Protein AF-A0A9P6YL49-F1 (afdb_monomer)

Foldseek 3Di:
DVVVVVVVVVVVVVVVVVVVVVCCVVQNPVDPVNVVVVVVVVCVVPDDQWDQQPVPRDIDRDPVVVVVSVVVVVCVVPDDDDDDVVVVVVVCVVCPPPDDDDPVRVCVVPDDDDPVNVVVD

Radius of gyration: 30.66 Å; Cα contacts (8 Å, |Δi|>4): 33; chains: 1; bounding box: 52×61×67 Å

Secondary structure (DSSP, 8-state):
-HHHHHHHHHHHHHHHHHHHHHHHHHHSTT-HHHHHHHHHHHHHHH----EEETTTTEEE-SHHHHHHHHHHHHHHHTSPPPPPHHHHHHHHHHHHTSPPPPHHHHHHHTSPPPHHHHH--

Solvent-accessible surface area (backbone atoms only — not comparable to full-atom values): 7331 Å² total; per-residue (Å²): 113,67,68,59,54,50,52,51,52,50,50,53,51,52,53,50,52,52,54,51,52,52,48,42,72,72,53,26,98,82,28,65,70,43,52,52,48,53,49,51,54,47,51,58,75,72,47,85,64,61,44,73,33,88,90,75,74,42,78,36,58,52,70,68,54,43,50,53,49,50,49,54,52,51,51,59,74,70,46,81,80,86,75,57,69,66,61,52,51,53,52,54,58,69,54,65,80,50,91,72,77,51,75,66,56,51,52,56,75,72,45,80,87,52,70,65,68,66,68,76,106

Organism: Rhizopus oryzae (NCBI:txid64495)

Structure (mmCIF, N/CA/C/O backbone):
data_AF-A0A9P6YL49-F1
#
_entry.id   AF-A0A9P6YL49-F1
#
loop_
_atom_site.group_PDB
_atom_site.id
_atom_site.type_symbol
_atom_site.label_atom_id
_atom_site.label_alt_id
_atom_site.label_comp_id
_atom_site.label_asym_id
_atom_site.label_entity_id
_atom_site.label_seq_id
_atom_site.pdbx_PDB_ins_code
_atom_site.Cartn_x
_atom_site.Cartn_y
_atom_site.Cartn_z
_atom_site.occupancy
_atom_site.B_iso_or_equiv
_atom_site.auth_seq_id
_atom_site.auth_comp_id
_atom_site.auth_asym_id
_atom_site.auth_atom_id
_atom_site.pdbx_PDB_model_num
ATOM 1 N N . MET A 1 1 ? -6.833 -40.346 -29.178 1.00 57.66 1 MET A N 1
ATOM 2 C CA . MET A 1 1 ? -6.947 -38.885 -29.359 1.00 57.66 1 MET A CA 1
ATOM 3 C C . MET A 1 1 ? -6.114 -38.176 -28.296 1.00 57.66 1 MET A C 1
ATOM 5 O O . MET A 1 1 ? -5.236 -37.413 -28.667 1.00 57.66 1 MET A O 1
ATOM 9 N N . ASP A 1 2 ? -6.264 -38.534 -27.019 1.00 75.69 2 ASP A N 1
ATOM 10 C CA . ASP A 1 2 ? -5.513 -37.913 -25.911 1.00 75.69 2 ASP A CA 1
ATOM 11 C C . ASP A 1 2 ? -3.986 -38.083 -25.989 1.00 75.69 2 ASP A C 1
ATOM 13 O O . ASP A 1 2 ? -3.261 -37.115 -25.801 1.00 75.69 2 ASP A O 1
ATOM 17 N N . GLN A 1 3 ? -3.483 -39.252 -26.403 1.00 85.75 3 GLN A N 1
ATOM 18 C CA . GLN A 1 3 ? -2.034 -39.481 -26.576 1.00 85.75 3 GLN A CA 1
ATOM 19 C C . GLN A 1 3 ? -1.373 -38.558 -27.614 1.00 85.75 3 GLN A C 1
ATOM 21 O O . GLN A 1 3 ? -0.200 -38.217 -27.495 1.00 85.75 3 GLN A O 1
ATOM 26 N N . GLN A 1 4 ? -2.111 -38.150 -28.652 1.00 86.25 4 GLN A N 1
ATOM 27 C CA . GLN A 1 4 ? -1.581 -37.230 -29.663 1.00 86.25 4 GLN A CA 1
ATOM 28 C C . GLN A 1 4 ? -1.518 -35.798 -29.125 1.00 86.25 4 GLN A C 1
ATOM 30 O O . GLN A 1 4 ? -0.588 -35.065 -29.447 1.00 86.25 4 GLN A O 1
ATOM 35 N N . ILE A 1 5 ? -2.478 -35.413 -28.281 1.00 89.88 5 ILE A N 1
ATOM 36 C CA . ILE A 1 5 ? -2.492 -34.111 -27.605 1.00 89.88 5 ILE A CA 1
ATOM 37 C C . ILE A 1 5 ? -1.350 -34.041 -26.586 1.00 89.88 5 ILE A C 1
ATOM 39 O O . ILE A 1 5 ? -0.615 -33.058 -26.567 1.00 89.88 5 ILE A O 1
ATOM 43 N N . GLU A 1 6 ? -1.153 -35.101 -25.803 1.00 93.38 6 GLU A N 1
ATOM 44 C CA . GLU A 1 6 ? -0.063 -35.213 -24.831 1.00 93.38 6 GLU A CA 1
ATOM 45 C C . GLU A 1 6 ? 1.313 -35.132 -25.508 1.00 93.38 6 GLU A C 1
ATOM 47 O O . GLU A 1 6 ? 2.164 -34.346 -25.093 1.00 93.38 6 GLU A O 1
ATOM 52 N N . SER A 1 7 ? 1.508 -35.855 -26.617 1.00 93.00 7 SER A N 1
ATOM 53 C CA . SER A 1 7 ? 2.754 -35.797 -27.392 1.00 93.00 7 SER A CA 1
ATOM 54 C C . SER A 1 7 ? 3.056 -34.389 -27.912 1.00 93.00 7 SER A C 1
ATOM 56 O O . SER A 1 7 ? 4.205 -33.954 -27.865 1.00 93.00 7 SER A O 1
ATOM 58 N N . LEU A 1 8 ? 2.043 -33.666 -28.399 1.00 94.38 8 LEU A N 1
ATOM 59 C CA . LEU A 1 8 ? 2.211 -32.294 -28.885 1.00 94.38 8 LEU A CA 1
ATOM 60 C C . LEU A 1 8 ? 2.526 -31.321 -27.745 1.00 94.38 8 LEU A C 1
ATOM 62 O O . LEU A 1 8 ? 3.362 -30.432 -27.895 1.00 94.38 8 LEU A O 1
ATOM 66 N N . GLN A 1 9 ? 1.871 -31.478 -26.595 1.00 93.31 9 GLN A N 1
ATOM 67 C CA . GLN A 1 9 ? 2.141 -30.655 -25.418 1.00 93.31 9 GLN A CA 1
ATOM 68 C C . GLN A 1 9 ? 3.561 -30.878 -24.896 1.00 93.31 9 GLN A C 1
ATOM 70 O O . GLN A 1 9 ? 4.247 -29.903 -24.586 1.00 93.31 9 GLN A O 1
ATOM 75 N N . GLN A 1 10 ? 4.026 -32.129 -24.871 1.00 94.44 10 GLN A N 1
ATOM 76 C CA . GLN A 1 10 ? 5.391 -32.455 -24.473 1.00 94.44 10 GLN A CA 1
ATOM 77 C C . GLN A 1 10 ? 6.419 -31.819 -25.418 1.00 94.44 10 GLN A C 1
ATOM 79 O O . GLN A 1 10 ? 7.354 -31.165 -24.961 1.00 94.44 10 GLN A O 1
ATOM 84 N N . GLU A 1 11 ? 6.204 -31.907 -26.732 1.00 95.06 11 GLU A N 1
ATOM 85 C CA . GLU A 1 11 ? 7.097 -31.294 -27.720 1.00 95.06 11 GLU A CA 1
ATOM 86 C C . GLU A 1 11 ? 7.160 -29.762 -27.570 1.00 95.06 11 GLU A C 1
ATOM 88 O O . GLU A 1 11 ? 8.236 -29.162 -27.627 1.00 95.06 11 GLU A O 1
ATOM 93 N N . LEU A 1 12 ? 6.025 -29.106 -27.303 1.00 95.44 12 LEU A N 1
ATOM 94 C CA . LEU A 1 12 ? 5.988 -27.663 -27.041 1.00 95.44 12 LEU A CA 1
ATOM 95 C C . LEU A 1 12 ? 6.766 -27.277 -25.776 1.00 95.44 12 LEU A C 1
ATOM 97 O O . LEU A 1 12 ? 7.479 -26.267 -25.782 1.00 95.44 12 LEU A O 1
ATOM 101 N N . VAL A 1 13 ? 6.648 -28.069 -24.708 1.00 94.06 13 VAL A N 1
ATOM 102 C CA . VAL A 1 13 ? 7.389 -27.867 -23.453 1.00 94.06 13 VAL A CA 1
ATOM 103 C C . VAL A 1 13 ? 8.892 -28.043 -23.672 1.00 94.06 13 VAL A C 1
ATOM 105 O O . VAL A 1 13 ? 9.683 -27.216 -23.203 1.00 94.06 13 VAL A O 1
ATOM 108 N N . ASP A 1 14 ? 9.296 -29.053 -24.438 1.00 93.75 14 ASP A N 1
ATOM 109 C CA . ASP A 1 14 ? 10.701 -29.320 -24.745 1.00 93.75 14 ASP A CA 1
ATOM 110 C C . ASP A 1 14 ? 11.303 -28.193 -25.595 1.00 93.75 14 ASP A C 1
ATOM 112 O O . ASP A 1 14 ? 12.367 -27.654 -25.273 1.00 93.75 14 ASP A O 1
ATOM 116 N N . ILE A 1 15 ? 10.583 -27.741 -26.629 1.00 91.88 15 ILE A N 1
ATOM 117 C CA . ILE A 1 15 ? 10.982 -26.597 -27.460 1.00 91.88 15 ILE A CA 1
ATOM 118 C C . ILE A 1 15 ? 11.116 -25.326 -26.612 1.00 91.88 15 ILE A C 1
ATOM 120 O O . ILE A 1 15 ? 12.080 -24.567 -26.776 1.00 91.88 15 ILE A O 1
ATOM 124 N N . ALA A 1 16 ? 10.167 -25.0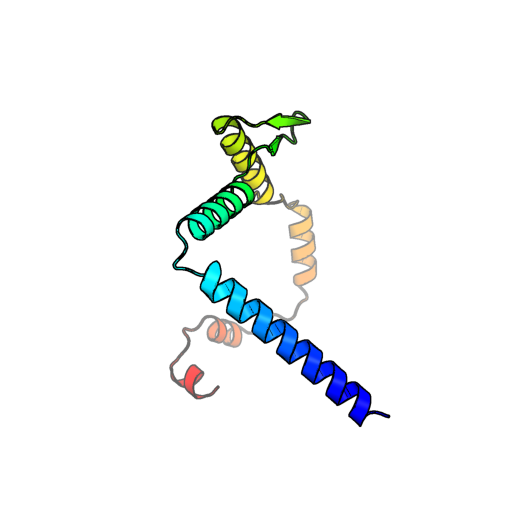64 -25.710 1.00 91.19 16 ALA A N 1
ATOM 125 C CA . ALA A 1 16 ? 10.221 -23.906 -24.823 1.00 91.19 16 ALA A CA 1
ATOM 126 C C . ALA A 1 16 ? 11.443 -23.972 -23.894 1.00 91.19 16 ALA A C 1
ATOM 128 O O . ALA A 1 16 ? 12.189 -22.995 -23.787 1.00 91.19 16 ALA A O 1
ATOM 129 N N . SER A 1 17 ? 11.706 -25.137 -23.302 1.00 88.31 17 SER A N 1
ATOM 130 C CA . SER A 1 17 ? 12.848 -25.374 -22.415 1.00 88.31 17 SER A CA 1
ATOM 131 C C . SER A 1 17 ? 14.185 -25.186 -23.136 1.00 88.31 17 SER A C 1
ATOM 133 O O . SER A 1 17 ? 15.082 -24.506 -22.628 1.00 8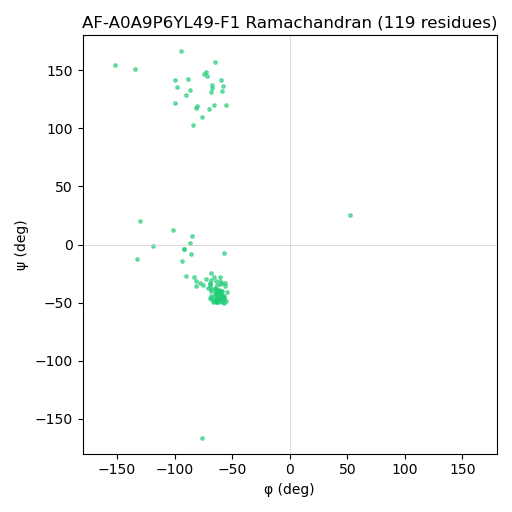8.31 17 SER A O 1
ATOM 135 N N . LEU A 1 18 ? 14.308 -25.693 -24.368 1.00 88.25 18 LEU A N 1
ATOM 136 C CA . LEU A 1 18 ? 15.497 -25.510 -25.205 1.00 88.25 18 LEU A CA 1
ATOM 137 C C . LEU A 1 18 ? 15.740 -24.033 -25.540 1.00 88.25 18 LEU A C 1
ATOM 139 O O . LEU A 1 18 ? 16.864 -23.542 -25.392 1.00 88.25 18 LEU A O 1
ATOM 143 N N . LYS A 1 19 ? 14.692 -23.298 -25.935 1.00 87.06 19 LYS A N 1
ATOM 144 C CA . LYS A 1 19 ? 14.781 -21.855 -26.221 1.00 87.06 19 LYS A CA 1
ATOM 145 C C . LYS A 1 19 ? 15.202 -21.057 -24.988 1.00 87.06 19 LYS A C 1
ATOM 147 O O . LYS A 1 19 ? 16.044 -20.164 -25.097 1.00 87.06 19 LYS A O 1
ATOM 152 N N . VAL A 1 20 ? 14.657 -21.389 -23.817 1.00 81.88 20 VAL A N 1
ATOM 153 C CA . VAL A 1 20 ? 15.043 -20.765 -22.542 1.00 81.88 20 VAL A CA 1
ATOM 154 C C . VAL A 1 20 ? 16.507 -21.065 -22.212 1.00 81.88 20 VAL A C 1
ATOM 156 O O . VAL A 1 20 ? 17.246 -20.143 -21.867 1.00 81.88 20 VAL A O 1
ATOM 159 N N . GLY A 1 21 ? 16.963 -22.308 -22.396 1.00 78.88 21 GLY A N 1
ATOM 160 C CA . GLY A 1 21 ? 18.351 -22.707 -22.152 1.00 78.88 21 GLY A CA 1
ATOM 161 C C . GLY A 1 21 ? 19.367 -22.007 -23.062 1.00 78.88 21 GLY A C 1
ATOM 162 O O . GLY A 1 21 ? 20.410 -21.556 -22.587 1.00 78.88 21 GLY A O 1
ATOM 163 N N . ILE A 1 22 ? 19.066 -21.861 -24.358 1.00 78.19 22 ILE A N 1
ATOM 164 C CA . ILE A 1 22 ? 19.911 -21.110 -25.306 1.00 78.19 22 ILE A CA 1
ATOM 165 C C . ILE A 1 22 ? 19.970 -19.636 -24.901 1.00 78.19 22 ILE A C 1
ATOM 167 O O . ILE A 1 22 ? 21.058 -19.086 -24.721 1.00 78.19 22 ILE A O 1
ATOM 171 N N . ARG A 1 23 ? 18.809 -19.021 -24.650 1.00 73.06 23 ARG A N 1
ATOM 172 C CA . ARG A 1 23 ? 18.725 -17.624 -24.218 1.00 73.06 23 ARG A CA 1
ATOM 173 C C . ARG A 1 23 ? 19.485 -17.379 -22.913 1.00 73.06 23 ARG A C 1
ATOM 175 O O . ARG A 1 23 ? 20.150 -16.357 -22.803 1.00 73.06 23 ARG A O 1
ATOM 182 N N . TRP A 1 24 ? 19.431 -18.292 -21.943 1.00 71.12 24 TRP A N 1
ATOM 183 C CA . TRP A 1 24 ? 20.193 -18.179 -20.695 1.00 71.12 24 TRP A CA 1
ATOM 184 C C . TRP A 1 24 ? 21.703 -18.346 -20.900 1.00 71.12 24 TRP A C 1
ATOM 186 O O . TRP A 1 24 ? 22.491 -17.686 -20.237 1.00 71.12 24 TRP A O 1
ATOM 196 N N . ARG A 1 25 ? 22.158 -19.186 -21.832 1.00 71.50 25 ARG A N 1
ATOM 197 C CA . ARG A 1 25 ? 23.599 -19.283 -22.120 1.00 71.50 25 ARG A CA 1
ATOM 198 C C . ARG A 1 25 ? 24.135 -18.045 -22.837 1.00 71.50 25 ARG A C 1
ATOM 200 O O . ARG A 1 25 ? 25.237 -17.604 -22.528 1.00 71.50 25 ARG A O 1
ATOM 207 N N . GLU A 1 26 ? 23.354 -17.466 -23.744 1.00 69.38 26 GLU A N 1
ATOM 208 C CA . GLU A 1 26 ? 23.747 -16.280 -24.518 1.00 69.38 26 GLU A CA 1
ATOM 209 C C . GLU A 1 26 ? 23.564 -14.961 -23.746 1.00 69.38 26 GLU A C 1
ATOM 211 O O . GLU A 1 26 ? 24.353 -14.027 -23.881 1.00 69.38 26 GLU A O 1
ATOM 216 N N . HIS A 1 27 ? 22.517 -14.880 -22.924 1.00 62.00 27 HIS A N 1
ATOM 217 C CA . HIS A 1 27 ? 22.073 -13.668 -22.231 1.00 62.00 27 HIS A CA 1
ATOM 218 C C . HIS A 1 27 ? 21.854 -13.893 -20.730 1.00 62.00 27 HIS A C 1
ATOM 220 O O . HIS A 1 27 ? 21.117 -13.145 -20.102 1.00 62.00 27 HIS A O 1
ATOM 226 N N . GLY A 1 28 ? 22.436 -14.930 -20.136 1.00 66.69 28 GLY A N 1
ATOM 227 C CA . GLY A 1 28 ? 22.362 -15.160 -18.692 1.00 66.69 28 GLY A CA 1
ATOM 228 C C . GLY A 1 28 ? 23.290 -14.240 -17.907 1.00 66.69 28 GLY A C 1
ATOM 229 O O . GLY A 1 28 ? 23.867 -13.287 -18.435 1.00 66.69 28 GLY A O 1
ATOM 230 N N . GLU A 1 29 ? 23.486 -14.568 -16.632 1.00 62.72 29 GLU A N 1
ATOM 231 C CA . GLU A 1 29 ? 24.230 -13.769 -15.642 1.00 62.72 29 GLU A CA 1
ATOM 232 C C . GLU A 1 29 ? 25.691 -13.431 -15.997 1.00 62.72 29 GLU A C 1
ATOM 234 O O . GLU A 1 29 ? 26.315 -12.633 -15.308 1.00 62.72 29 GLU A O 1
ATOM 239 N N . LYS A 1 30 ? 26.257 -13.983 -17.076 1.00 69.31 30 LYS A N 1
ATOM 240 C CA . LYS A 1 30 ? 27.629 -13.678 -17.522 1.00 69.31 30 LYS A CA 1
ATOM 241 C C . LYS A 1 30 ? 27.710 -12.566 -18.571 1.00 69.31 30 LYS A C 1
ATOM 243 O O . LYS A 1 30 ? 28.793 -12.043 -18.824 1.00 69.31 30 LYS A O 1
ATOM 248 N N . SER A 1 31 ? 26.592 -12.183 -19.189 1.00 79.12 31 SER A N 1
ATOM 249 C CA . SER A 1 31 ? 26.582 -11.108 -20.183 1.00 79.12 31 SER A CA 1
ATOM 250 C C . SER A 1 31 ? 26.478 -9.748 -19.491 1.00 79.12 31 SER A C 1
ATOM 252 O O . SER A 1 31 ? 25.402 -9.318 -19.076 1.00 79.12 31 SER A O 1
ATOM 254 N N . ALA A 1 32 ? 27.599 -9.027 -19.400 1.00 81.31 32 ALA A N 1
ATOM 255 C CA . ALA A 1 32 ? 27.641 -7.687 -18.805 1.00 81.31 32 ALA A CA 1
ATOM 256 C C . ALA A 1 32 ? 26.656 -6.706 -19.477 1.00 81.31 32 ALA A C 1
ATOM 258 O O . ALA A 1 32 ? 26.036 -5.876 -18.810 1.00 81.31 32 ALA A O 1
ATOM 259 N N . GLY A 1 33 ? 26.457 -6.826 -20.796 1.00 85.38 33 GLY A N 1
ATOM 260 C CA . GLY A 1 33 ? 25.484 -6.022 -21.541 1.00 85.38 33 GLY A CA 1
ATOM 261 C C . GLY A 1 33 ? 24.033 -6.351 -21.181 1.00 85.38 33 GLY A C 1
ATOM 262 O O . GLY A 1 33 ? 23.206 -5.442 -21.066 1.00 85.38 33 GLY A O 1
ATOM 263 N N . TYR A 1 34 ? 23.729 -7.632 -20.956 1.00 82.69 34 TYR A N 1
ATOM 264 C CA . TYR A 1 34 ? 22.422 -8.057 -20.463 1.00 82.69 34 TYR A CA 1
ATOM 265 C C . TYR A 1 34 ? 22.177 -7.558 -19.037 1.00 82.69 34 TYR A C 1
ATOM 267 O O . TYR A 1 34 ? 21.162 -6.905 -18.798 1.00 82.69 34 TYR A O 1
ATOM 275 N N . LEU A 1 35 ? 23.132 -7.758 -18.122 1.00 85.31 35 LEU A N 1
ATOM 276 C CA . LEU A 1 35 ? 23.036 -7.276 -16.741 1.00 85.31 35 LEU A CA 1
ATOM 277 C C . LEU A 1 35 ? 22.840 -5.758 -16.676 1.00 85.31 35 LEU A C 1
ATOM 279 O O . LEU A 1 35 ? 21.940 -5.287 -15.985 1.00 85.31 35 LEU A O 1
ATOM 283 N N . LYS A 1 36 ? 23.599 -4.983 -17.461 1.00 90.50 36 LYS A N 1
ATOM 284 C CA . LYS A 1 36 ? 23.427 -3.525 -17.559 1.00 90.50 36 LYS A CA 1
ATOM 285 C C . LYS A 1 36 ? 22.027 -3.144 -18.047 1.00 90.50 36 LYS A C 1
ATOM 287 O O . LYS A 1 36 ? 21.436 -2.187 -17.546 1.00 90.50 36 LYS A O 1
ATOM 292 N N . ARG A 1 37 ? 21.480 -3.879 -19.022 1.00 88.44 37 ARG A N 1
ATOM 293 C CA . ARG A 1 37 ? 20.130 -3.641 -19.554 1.00 88.44 37 ARG A CA 1
ATOM 294 C C . ARG A 1 37 ? 19.057 -3.966 -18.521 1.00 88.44 37 ARG A C 1
ATOM 296 O O . ARG A 1 37 ? 18.168 -3.146 -18.321 1.00 88.44 37 ARG A O 1
ATOM 303 N N . ILE A 1 38 ? 19.158 -5.112 -17.850 1.00 89.00 38 ILE A N 1
ATOM 304 C CA . ILE A 1 38 ? 18.235 -5.511 -16.781 1.00 89.00 38 ILE A CA 1
ATOM 305 C C . ILE A 1 38 ? 18.295 -4.521 -15.622 1.00 89.00 38 ILE A C 1
ATOM 307 O O . ILE A 1 38 ? 17.246 -4.065 -15.176 1.00 89.00 38 ILE A O 1
ATOM 311 N N . HIS A 1 39 ? 19.494 -4.114 -15.199 1.00 90.38 39 HIS A N 1
ATOM 312 C CA . HIS A 1 39 ? 19.665 -3.079 -14.185 1.00 90.38 39 HIS A CA 1
ATOM 313 C C . HIS A 1 39 ? 18.979 -1.783 -14.613 1.00 90.38 39 HIS A C 1
ATOM 315 O O . HIS A 1 39 ? 18.153 -1.272 -13.874 1.00 90.38 39 HIS A O 1
ATOM 321 N N . ARG A 1 40 ? 19.229 -1.283 -15.831 1.00 92.19 40 ARG A N 1
ATOM 322 C CA . ARG A 1 40 ? 18.574 -0.067 -16.343 1.00 92.19 40 ARG A CA 1
ATOM 323 C C . ARG A 1 40 ? 17.048 -0.185 -16.346 1.00 92.19 40 ARG A C 1
ATOM 325 O O . ARG A 1 40 ? 16.374 0.741 -15.907 1.00 92.19 40 ARG A O 1
ATOM 332 N N . VAL A 1 41 ? 16.507 -1.302 -16.834 1.00 92.00 41 VAL A N 1
ATOM 333 C CA . VAL A 1 41 ? 15.056 -1.551 -16.841 1.00 92.00 41 VAL A CA 1
ATOM 334 C C . VAL A 1 41 ? 14.510 -1.548 -15.417 1.00 92.00 4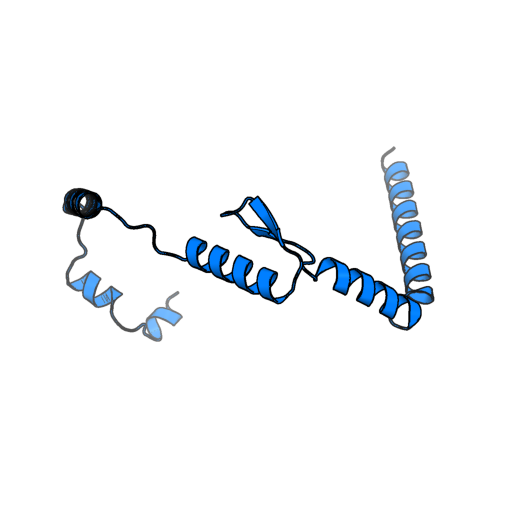1 VAL A C 1
ATOM 336 O O . VAL A 1 41 ? 13.488 -0.918 -15.158 1.00 92.00 41 VAL A O 1
ATOM 339 N N . ARG A 1 42 ? 15.201 -2.209 -14.485 1.00 92.50 42 ARG A N 1
ATOM 340 C CA . ARG A 1 42 ? 14.820 -2.247 -13.074 1.00 92.50 42 ARG A CA 1
ATOM 341 C C . ARG A 1 42 ? 14.884 -0.863 -12.434 1.00 92.50 42 ARG A C 1
ATOM 343 O O . ARG A 1 42 ? 13.909 -0.471 -11.812 1.00 92.50 42 ARG A O 1
ATOM 350 N N . THR A 1 43 ? 15.962 -0.109 -12.638 1.00 92.62 43 THR A N 1
ATOM 351 C CA . THR A 1 43 ? 16.104 1.264 -12.137 1.00 92.62 43 THR A CA 1
ATOM 352 C C . THR A 1 43 ? 14.945 2.131 -12.610 1.00 92.62 43 THR A C 1
ATOM 354 O O . THR A 1 43 ? 14.306 2.767 -11.785 1.00 92.62 43 THR A O 1
ATOM 357 N N . ILE A 1 44 ? 14.606 2.102 -13.904 1.00 88.62 44 ILE A N 1
ATOM 358 C CA . ILE A 1 44 ? 13.488 2.894 -14.444 1.00 88.62 44 ILE A CA 1
ATOM 359 C C . ILE A 1 44 ? 12.159 2.485 -13.798 1.00 88.62 44 ILE A C 1
ATOM 361 O O . ILE A 1 44 ? 11.389 3.353 -13.408 1.00 88.62 44 ILE A O 1
ATOM 365 N N . LYS A 1 45 ? 11.902 1.178 -13.647 1.00 90.44 45 LYS A N 1
ATOM 366 C CA . LYS A 1 45 ? 10.666 0.671 -13.027 1.00 90.44 45 LYS A CA 1
ATOM 367 C C . LYS A 1 45 ? 10.562 0.970 -11.531 1.00 90.44 45 LYS A C 1
ATOM 369 O O . LYS A 1 45 ? 9.458 1.089 -11.023 1.00 90.44 45 LYS A O 1
ATOM 374 N N . GLN A 1 46 ? 11.691 1.041 -10.831 1.00 90.06 46 GLN A N 1
ATOM 375 C CA . GLN A 1 46 ? 11.749 1.312 -9.393 1.00 90.06 46 GLN A CA 1
ATOM 376 C C . GLN A 1 46 ? 11.896 2.806 -9.069 1.00 90.06 46 GLN A C 1
ATOM 378 O O . GLN A 1 46 ? 11.902 3.167 -7.897 1.00 90.06 46 GLN A O 1
ATOM 383 N N . THR A 1 47 ? 12.025 3.672 -10.078 1.00 87.94 47 THR A N 1
ATOM 384 C CA . THR A 1 47 ? 12.144 5.119 -9.873 1.00 87.94 47 THR A CA 1
ATOM 385 C C . THR A 1 47 ? 10.797 5.784 -10.101 1.00 87.94 47 THR A C 1
ATOM 387 O O . THR A 1 47 ? 10.229 5.709 -11.190 1.00 87.94 47 THR A O 1
ATOM 390 N N . ILE A 1 48 ? 10.313 6.486 -9.081 1.00 88.25 48 ILE A N 1
ATOM 391 C CA . ILE A 1 48 ? 9.181 7.400 -9.214 1.00 88.25 48 ILE A CA 1
ATOM 392 C C . ILE A 1 48 ? 9.702 8.669 -9.899 1.00 88.25 48 ILE A C 1
ATOM 394 O O . ILE A 1 48 ? 10.491 9.410 -9.317 1.00 88.25 48 ILE A O 1
ATOM 398 N N . ASN A 1 49 ? 9.302 8.890 -11.154 1.00 88.62 49 ASN A N 1
ATOM 399 C CA . ASN A 1 49 ? 9.747 10.046 -11.948 1.00 88.62 49 ASN A CA 1
ATOM 400 C C . ASN A 1 49 ? 8.833 11.266 -11.785 1.00 88.62 49 ASN A C 1
ATOM 402 O O . ASN A 1 49 ? 9.270 12.399 -11.976 1.00 88.62 49 ASN A O 1
ATOM 406 N N . CYS A 1 50 ? 7.562 11.035 -11.466 1.00 91.25 50 CYS A N 1
ATOM 407 C CA . CYS A 1 50 ? 6.591 12.080 -11.207 1.00 91.25 50 CYS A CA 1
ATOM 408 C C . CYS A 1 50 ? 5.510 11.595 -10.236 1.00 91.25 50 CYS A C 1
ATOM 410 O O . CYS A 1 50 ? 5.241 10.396 -10.150 1.00 91.25 50 CYS A O 1
ATOM 412 N N . LEU A 1 51 ? 4.899 12.536 -9.522 1.00 91.19 51 LEU A N 1
ATOM 413 C CA . LEU A 1 51 ? 3.723 12.327 -8.679 1.00 91.19 51 LEU A CA 1
ATOM 414 C C . LEU A 1 51 ? 2.718 13.440 -8.953 1.00 91.19 51 LEU A C 1
ATOM 416 O O . LEU A 1 51 ? 3.108 14.553 -9.305 1.00 91.19 51 LEU A O 1
ATOM 420 N N . GLN A 1 52 ? 1.433 13.151 -8.781 1.00 90.81 52 GLN A N 1
ATOM 421 C CA . GLN A 1 52 ? 0.408 14.188 -8.761 1.00 90.81 52 GLN A CA 1
ATOM 422 C C . GLN A 1 52 ? 0.216 14.670 -7.330 1.00 90.81 52 GLN A C 1
ATOM 424 O O . GLN A 1 52 ? 0.051 13.864 -6.418 1.00 90.81 52 GLN A O 1
ATOM 429 N N . ASN A 1 53 ? 0.276 15.983 -7.141 1.00 85.38 53 ASN A N 1
ATOM 430 C CA . ASN A 1 53 ? -0.045 16.603 -5.869 1.00 85.38 53 ASN A CA 1
ATOM 431 C C . ASN A 1 53 ? -1.578 16.713 -5.743 1.00 85.38 53 ASN A C 1
ATOM 433 O O . ASN A 1 53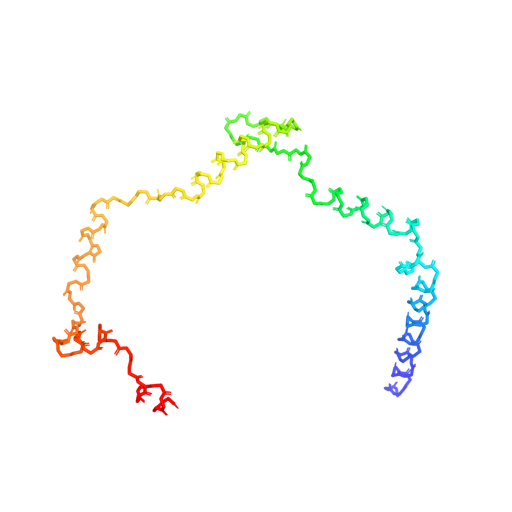 ? -2.177 17.404 -6.570 1.00 85.38 53 ASN A O 1
ATOM 437 N N . PRO A 1 54 ? -2.209 16.083 -4.735 1.00 78.38 54 PRO A N 1
ATOM 438 C CA . PRO A 1 54 ? -3.663 16.094 -4.578 1.00 78.38 54 PRO A CA 1
ATOM 439 C C . PRO A 1 54 ? -4.224 17.475 -4.207 1.00 78.38 54 PRO A C 1
ATOM 441 O O . PRO A 1 54 ? -5.369 17.770 -4.522 1.00 78.38 54 PRO A O 1
ATOM 444 N N . THR A 1 55 ? -3.428 18.351 -3.588 1.00 80.44 55 THR A N 1
ATOM 445 C CA . THR A 1 55 ? -3.872 19.682 -3.137 1.00 80.44 55 THR A CA 1
ATOM 446 C C . THR A 1 55 ? -3.954 20.699 -4.276 1.00 80.44 55 THR A C 1
ATOM 448 O O . THR A 1 55 ? -4.796 21.592 -4.250 1.00 80.44 55 THR A O 1
ATOM 451 N N . PHE A 1 56 ? -3.067 20.593 -5.269 1.00 80.62 56 PHE A N 1
ATOM 452 C CA . PHE A 1 56 ? -2.950 21.578 -6.354 1.00 80.62 56 PHE A CA 1
ATOM 453 C C . PHE A 1 56 ? -3.223 20.995 -7.747 1.00 80.62 56 PHE A C 1
ATOM 455 O O . PHE A 1 56 ? -3.109 21.721 -8.728 1.00 80.62 56 PHE A O 1
ATOM 462 N N . GLU A 1 57 ? -3.512 19.693 -7.846 1.00 82.25 57 GLU A N 1
ATOM 463 C CA . GLU A 1 57 ? -3.647 18.934 -9.105 1.00 82.25 57 GLU A CA 1
ATOM 464 C C . GLU A 1 57 ? -2.444 19.087 -10.059 1.00 82.25 57 GLU A C 1
ATOM 466 O O . GLU A 1 57 ? -2.533 18.914 -11.276 1.00 82.25 57 GLU A O 1
ATOM 471 N N . LEU A 1 58 ? -1.268 19.401 -9.509 1.00 86.75 58 LEU A N 1
ATOM 472 C CA . LEU A 1 58 ? -0.046 19.619 -10.275 1.00 86.75 58 LEU A CA 1
ATOM 473 C C . LEU A 1 58 ? 0.825 18.368 -10.278 1.00 86.75 58 LEU A C 1
ATOM 475 O O . LEU A 1 58 ? 1.074 17.748 -9.244 1.00 86.75 58 LEU A O 1
ATOM 479 N N . THR A 1 59 ? 1.350 18.023 -11.454 1.00 90.75 59 THR A N 1
ATOM 480 C CA . THR A 1 59 ? 2.342 16.952 -11.579 1.00 90.75 59 THR A CA 1
ATOM 481 C C . THR A 1 59 ? 3.722 17.488 -11.214 1.00 90.75 59 THR A C 1
ATOM 483 O O . THR A 1 59 ? 4.258 18.367 -11.888 1.00 90.75 59 THR A O 1
ATOM 486 N N . VAL A 1 60 ? 4.315 16.937 -10.159 1.00 91.75 60 VAL A N 1
ATOM 487 C CA . VAL A 1 60 ? 5.667 17.261 -9.705 1.00 91.75 60 VAL A CA 1
ATOM 488 C C . VAL A 1 60 ? 6.654 16.198 -10.179 1.00 91.75 60 VAL A C 1
ATOM 490 O O . VAL A 1 60 ? 6.342 15.011 -10.197 1.00 91.75 60 VAL A O 1
ATOM 493 N N . SER A 1 61 ? 7.856 16.618 -10.569 1.00 91.69 61 SER A N 1
ATOM 494 C CA . SER A 1 61 ? 8.944 15.729 -11.022 1.00 91.69 61 SER A CA 1
ATOM 495 C C . SER A 1 61 ? 10.299 16.042 -10.379 1.00 91.69 61 SER A C 1
ATOM 497 O O . SER A 1 61 ? 11.234 15.247 -10.464 1.00 91.69 61 SER A O 1
ATOM 499 N N . SER A 1 62 ? 10.422 17.189 -9.703 1.00 92.19 62 SER A N 1
ATOM 500 C CA . SER A 1 62 ? 11.610 17.517 -8.912 1.00 92.19 62 SER A CA 1
ATOM 501 C C . SER A 1 62 ? 11.709 16.590 -7.706 1.00 92.19 62 SER A C 1
ATOM 503 O O . SER A 1 62 ? 10.729 16.411 -6.990 1.00 92.19 62 SER A O 1
ATOM 505 N N . ARG A 1 63 ? 12.902 16.051 -7.429 1.00 90.25 63 ARG A N 1
ATOM 506 C CA . ARG A 1 63 ? 13.134 15.130 -6.304 1.00 90.25 63 ARG A CA 1
ATOM 507 C C . ARG A 1 63 ? 12.679 15.699 -4.958 1.00 90.25 63 ARG A C 1
ATOM 509 O O . ARG A 1 63 ? 12.105 14.958 -4.171 1.00 90.25 63 ARG A O 1
ATOM 516 N N . THR A 1 64 ? 12.928 16.982 -4.701 1.00 92.50 64 THR A N 1
ATOM 517 C CA . THR A 1 64 ? 12.510 17.639 -3.452 1.00 92.50 64 THR A CA 1
ATOM 518 C C . THR A 1 64 ? 10.990 17.631 -3.325 1.00 92.50 64 THR A C 1
ATOM 520 O O . THR A 1 64 ? 10.463 17.137 -2.336 1.00 92.50 64 THR A O 1
ATOM 523 N N . LEU A 1 65 ? 10.292 18.047 -4.387 1.00 91.50 65 LEU A N 1
ATOM 524 C CA . LEU A 1 65 ? 8.830 18.053 -4.428 1.00 91.50 65 LEU A CA 1
ATOM 525 C C . LEU A 1 65 ? 8.244 16.639 -4.353 1.00 91.50 65 LEU A C 1
ATOM 527 O O . LEU A 1 65 ? 7.229 16.432 -3.703 1.00 91.50 65 LEU A O 1
ATOM 531 N N . LEU A 1 66 ? 8.879 15.649 -4.990 1.00 93.44 66 LEU A N 1
ATOM 532 C CA . LEU A 1 66 ? 8.455 14.251 -4.894 1.00 93.44 66 LEU A CA 1
ATOM 533 C C . LEU A 1 66 ? 8.477 13.762 -3.445 1.00 93.44 66 LEU A C 1
ATOM 535 O O . LEU A 1 66 ? 7.536 13.095 -3.024 1.00 93.44 66 LEU A O 1
ATOM 539 N N . ILE A 1 67 ? 9.524 14.096 -2.685 1.00 93.19 67 ILE A N 1
ATOM 540 C CA . ILE A 1 67 ? 9.629 13.732 -1.267 1.00 93.19 67 ILE A CA 1
ATOM 541 C C . ILE A 1 67 ? 8.547 14.446 -0.456 1.00 93.19 67 ILE A C 1
ATOM 543 O O . ILE A 1 67 ? 7.840 13.778 0.290 1.00 93.19 67 ILE A O 1
ATOM 547 N N . GLU A 1 68 ? 8.381 15.757 -0.636 1.00 93.00 68 GLU A N 1
ATOM 548 C CA . GLU A 1 68 ? 7.380 16.552 0.089 1.00 93.00 68 GLU A CA 1
ATOM 549 C C . GLU A 1 68 ? 5.953 16.042 -0.155 1.00 93.00 68 GLU A C 1
ATOM 551 O O . GLU A 1 68 ? 5.225 15.776 0.798 1.00 93.00 68 GLU A O 1
ATOM 556 N N . VAL A 1 69 ? 5.571 15.822 -1.419 1.00 93.06 69 VAL A N 1
ATOM 557 C CA . VAL A 1 69 ? 4.241 15.294 -1.770 1.00 93.06 69 VAL A CA 1
ATOM 558 C C . VAL A 1 69 ? 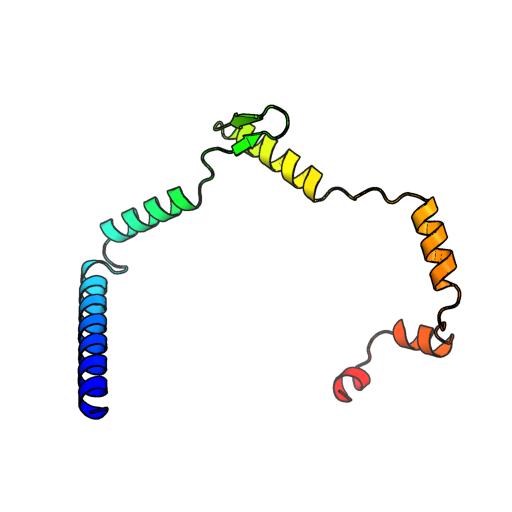4.043 13.881 -1.221 1.00 93.06 69 VAL A C 1
ATOM 560 O O . VAL A 1 69 ? 2.977 13.577 -0.694 1.00 93.06 69 VAL A O 1
ATOM 563 N N . SER A 1 70 ? 5.065 13.022 -1.297 1.00 91.88 70 SER A N 1
ATOM 564 C CA . SER A 1 70 ? 4.982 11.667 -0.735 1.00 91.88 70 SER A CA 1
ATOM 565 C C . SER A 1 70 ? 4.798 11.697 0.781 1.00 91.88 70 SER A C 1
ATOM 567 O O . SER A 1 70 ? 4.002 10.935 1.319 1.00 91.88 70 SER A O 1
ATOM 569 N N . GLN A 1 71 ? 5.542 12.562 1.475 1.00 93.56 71 GLN A N 1
ATOM 570 C CA . GLN A 1 71 ? 5.449 12.704 2.924 1.00 93.56 71 GLN A CA 1
ATOM 571 C C . GLN A 1 71 ? 4.066 13.187 3.340 1.00 93.56 71 GLN A C 1
ATOM 573 O O . GLN A 1 71 ? 3.465 12.546 4.192 1.00 93.56 71 GLN A O 1
ATOM 578 N N . ALA A 1 72 ? 3.553 14.245 2.709 1.00 91.94 72 ALA A N 1
ATOM 579 C CA . ALA A 1 72 ? 2.220 14.764 2.999 1.00 91.94 72 ALA A CA 1
ATOM 580 C C . ALA A 1 72 ? 1.140 13.689 2.798 1.00 91.94 72 ALA A C 1
ATOM 582 O O . ALA A 1 72 ? 0.322 13.469 3.684 1.00 91.94 72 ALA A O 1
ATOM 583 N N . PHE A 1 73 ? 1.203 12.953 1.683 1.00 90.94 73 PHE A N 1
ATOM 584 C CA . PHE A 1 73 ? 0.263 11.870 1.394 1.00 90.94 73 PHE A CA 1
ATOM 585 C C . PHE A 1 73 ? 0.276 10.771 2.465 1.00 90.94 73 PHE A C 1
ATOM 587 O O . PHE A 1 73 ? -0.773 10.373 2.958 1.00 90.94 73 PHE A O 1
ATOM 594 N N . TYR A 1 74 ? 1.457 10.266 2.841 1.00 93.12 74 TYR A N 1
ATOM 595 C CA . TYR A 1 74 ? 1.531 9.206 3.850 1.00 93.12 74 TYR A CA 1
ATOM 596 C C . TYR A 1 74 ? 1.237 9.714 5.261 1.00 93.12 74 TYR A C 1
ATOM 598 O O . TYR A 1 74 ? 0.727 8.952 6.072 1.00 93.12 74 TYR A O 1
ATOM 606 N N . GLN A 1 75 ? 1.535 10.977 5.565 1.00 93.69 75 GLN A N 1
ATOM 607 C CA . GLN A 1 75 ? 1.127 11.587 6.827 1.00 93.69 75 GLN A CA 1
ATOM 608 C C . GLN A 1 75 ? -0.392 11.609 6.951 1.00 93.69 75 GLN A C 1
ATOM 610 O O . GLN A 1 75 ? -0.901 11.198 7.982 1.00 93.69 75 GLN A O 1
ATOM 615 N N . GLU A 1 76 ? -1.102 12.021 5.904 1.00 90.31 76 GLU A N 1
ATOM 616 C CA . GLU A 1 76 ? -2.565 11.996 5.869 1.00 90.31 76 GLU A CA 1
ATOM 617 C C . GLU A 1 76 ? -3.109 10.563 5.952 1.00 90.31 76 GLU 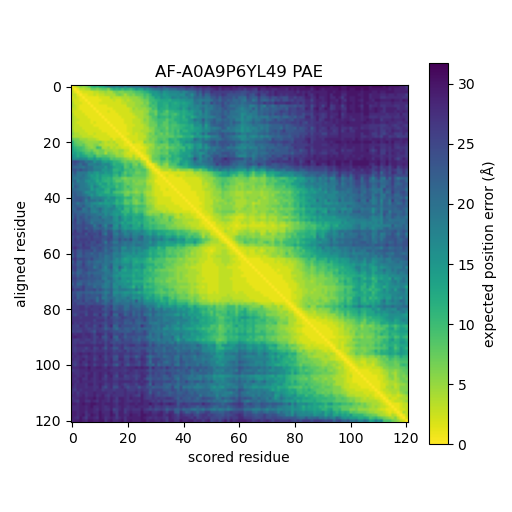A C 1
ATOM 619 O O . GLU A 1 76 ? -3.947 10.280 6.798 1.00 90.31 76 GLU A O 1
ATOM 624 N N . LEU A 1 77 ? -2.573 9.631 5.154 1.00 91.69 77 LEU A N 1
ATOM 625 C CA . LEU A 1 77 ? -3.032 8.235 5.130 1.00 91.69 77 LEU A CA 1
ATOM 626 C C . LEU A 1 77 ? -2.881 7.514 6.479 1.00 91.69 77 LEU A C 1
ATOM 628 O O . LEU A 1 77 ? -3.669 6.627 6.793 1.00 91.69 77 LEU A O 1
ATOM 632 N N . TYR A 1 78 ? -1.837 7.851 7.238 1.00 93.25 78 TYR A N 1
ATOM 633 C CA . TYR A 1 78 ? -1.578 7.296 8.567 1.00 93.25 78 TYR A CA 1
ATOM 634 C C . TYR A 1 78 ? -1.982 8.247 9.699 1.00 93.25 78 TYR A C 1
ATOM 636 O O . TYR A 1 78 ? -1.596 8.020 10.846 1.00 93.25 78 TYR A O 1
ATOM 644 N N . SER A 1 79 ? -2.723 9.314 9.397 1.00 91.94 79 SER A N 1
ATOM 645 C CA . SER A 1 79 ? -3.360 10.118 10.435 1.00 91.94 79 SER A CA 1
ATOM 646 C C . SER A 1 79 ? -4.561 9.365 10.993 1.00 91.94 79 SER A C 1
ATOM 648 O O . SER A 1 79 ? -5.218 8.604 10.287 1.00 91.94 79 SER A O 1
ATOM 650 N N . GLU A 1 80 ? -4.824 9.551 12.281 1.00 88.50 80 GLU A N 1
ATOM 651 C CA . GLU A 1 80 ? -5.993 8.964 12.926 1.00 88.50 80 GLU A CA 1
ATOM 652 C C . GLU A 1 80 ? -7.265 9.630 12.390 1.00 88.50 80 GLU A C 1
ATOM 654 O O . GLU A 1 80 ? -7.358 10.860 12.363 1.00 88.50 80 GLU A O 1
ATOM 659 N N . ASP A 1 81 ? -8.251 8.822 11.998 1.00 85.62 81 ASP A N 1
ATOM 660 C CA . ASP A 1 81 ? -9.594 9.320 11.725 1.00 85.62 81 ASP A CA 1
ATOM 661 C C . ASP A 1 81 ? -10.235 9.721 13.062 1.00 85.62 81 ASP A C 1
ATOM 663 O O . ASP A 1 81 ? -10.418 8.864 13.935 1.00 85.62 81 ASP A O 1
ATOM 667 N N . PRO A 1 82 ? -10.566 11.008 13.271 1.00 85.94 82 PRO A N 1
ATOM 668 C CA . PRO A 1 82 ? -11.140 11.442 14.531 1.00 85.94 82 PRO A CA 1
ATOM 669 C C . PRO A 1 82 ? -12.520 10.806 14.706 1.00 85.94 82 PRO A C 1
ATOM 671 O O . PRO A 1 82 ? -13.431 11.030 13.909 1.00 85.94 82 PRO A O 1
ATOM 674 N N . VAL A 1 83 ? -12.680 10.031 15.774 1.00 87.50 83 VAL A N 1
ATOM 675 C CA . VAL A 1 83 ? -13.973 9.465 16.171 1.00 87.50 83 VAL A CA 1
ATOM 676 C C . VAL A 1 83 ? -14.699 10.488 17.038 1.00 87.50 83 VAL A C 1
ATOM 678 O O . VAL A 1 83 ? -14.101 11.073 17.944 1.00 87.50 83 VAL A O 1
ATOM 681 N N . ALA A 1 84 ? -15.983 10.731 16.767 1.00 91.19 84 ALA A N 1
ATOM 682 C CA . ALA A 1 84 ? -16.769 11.617 17.613 1.00 91.19 84 ALA A CA 1
ATOM 683 C C . ALA A 1 84 ? -16.962 10.979 18.995 1.00 91.19 84 ALA A C 1
ATOM 685 O O . ALA A 1 84 ? -17.284 9.800 19.105 1.00 91.19 84 ALA A O 1
ATOM 686 N N . GLU A 1 85 ? -16.822 11.772 20.058 1.00 90.38 85 GLU A N 1
ATOM 687 C CA . GLU A 1 85 ? -16.986 11.296 21.441 1.00 90.38 85 GLU A CA 1
ATOM 688 C C . GLU A 1 85 ? -18.365 10.649 21.666 1.00 90.38 85 GLU A C 1
ATOM 690 O O . GLU A 1 85 ? -18.478 9.634 22.343 1.00 90.38 85 GLU A O 1
ATOM 695 N N . HIS A 1 86 ? -19.395 11.151 20.977 1.00 92.44 86 HIS A N 1
ATOM 696 C CA . HIS A 1 86 ? -20.731 10.558 20.982 1.00 92.44 86 HIS A CA 1
ATOM 697 C C . HIS A 1 86 ? -20.769 9.120 20.443 1.00 92.44 86 HIS A C 1
ATOM 699 O O . HIS A 1 86 ? -21.468 8.282 21.005 1.00 92.44 86 HIS A O 1
ATOM 705 N N . ASP A 1 87 ? -20.014 8.820 19.383 1.00 91.31 87 ASP A N 1
ATOM 706 C CA . ASP A 1 87 ? -19.968 7.473 18.807 1.00 91.31 87 ASP A CA 1
ATOM 707 C C . ASP A 1 87 ? -19.265 6.500 19.765 1.00 91.31 87 ASP A C 1
ATOM 709 O O . ASP A 1 87 ? -19.648 5.333 19.864 1.00 91.31 87 ASP A O 1
ATOM 713 N N . ILE A 1 88 ? -18.273 6.995 20.518 1.00 91.31 88 ILE A N 1
ATOM 714 C CA . ILE A 1 88 ? -17.619 6.245 21.596 1.00 91.31 88 ILE A CA 1
ATOM 715 C C . ILE A 1 88 ? -18.633 5.949 22.704 1.00 91.31 88 ILE A C 1
ATOM 717 O O . ILE A 1 88 ? -18.748 4.800 23.125 1.00 91.31 88 ILE A O 1
ATOM 721 N N . ASP A 1 89 ? -19.402 6.946 23.143 1.00 93.81 89 ASP A N 1
ATOM 722 C CA . ASP A 1 89 ? -20.424 6.772 24.179 1.00 93.81 89 ASP A CA 1
ATOM 723 C C . ASP A 1 89 ? -21.517 5.778 23.760 1.00 93.81 89 ASP A C 1
ATOM 725 O O . ASP A 1 89 ? -21.903 4.916 24.553 1.00 93.81 89 ASP A O 1
ATOM 729 N N . CYS A 1 90 ? -21.990 5.857 22.511 1.00 92.38 90 CYS A N 1
ATOM 730 C CA . CYS A 1 90 ? -22.948 4.903 21.953 1.00 92.38 90 CYS A CA 1
ATOM 731 C C . CYS A 1 90 ? -22.374 3.484 21.932 1.00 92.38 90 CYS A C 1
ATOM 733 O O . CYS A 1 90 ? -23.019 2.556 22.417 1.00 92.38 90 CYS A O 1
ATOM 735 N N . TYR A 1 91 ? -21.141 3.318 21.445 1.00 90.00 91 TYR A N 1
ATOM 736 C CA . TYR A 1 91 ? -20.471 2.021 21.450 1.00 90.00 91 TYR A CA 1
ATOM 737 C C . TYR A 1 91 ? -20.329 1.461 22.871 1.00 90.00 91 TYR A C 1
ATOM 739 O O . TYR A 1 91 ? -20.620 0.290 23.104 1.00 90.00 91 TYR A O 1
ATOM 747 N N . LEU A 1 92 ? -19.918 2.291 23.836 1.00 91.00 92 LEU A N 1
ATOM 748 C CA . LEU A 1 92 ? -19.766 1.888 25.235 1.00 91.00 92 LEU A CA 1
ATOM 749 C C . LEU A 1 92 ? -21.099 1.467 25.864 1.00 91.00 92 LEU A C 1
ATOM 751 O O . LEU A 1 92 ? -21.132 0.486 26.611 1.00 91.00 92 LEU A O 1
ATOM 755 N N . GLN A 1 93 ? -22.194 2.157 25.546 1.00 90.69 93 GLN A N 1
ATOM 756 C CA . GLN A 1 93 ? -23.535 1.752 25.973 1.00 90.69 93 GLN A CA 1
ATOM 757 C C . GLN A 1 93 ? -23.924 0.393 25.385 1.00 90.69 93 GLN A C 1
ATOM 759 O O . GLN A 1 93 ? -24.343 -0.483 26.139 1.00 90.69 93 GLN A O 1
ATOM 764 N N . ASP A 1 94 ? -23.696 0.179 24.089 1.00 88.81 94 ASP A N 1
ATOM 765 C CA . ASP A 1 94 ? -24.040 -1.072 23.403 1.00 88.81 94 ASP A CA 1
ATOM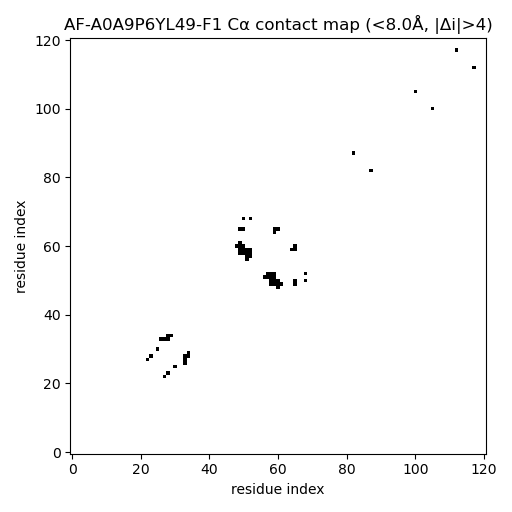 766 C C . ASP A 1 94 ? -23.272 -2.287 23.949 1.00 88.81 94 ASP A C 1
ATOM 768 O O . ASP A 1 94 ? -23.815 -3.391 24.021 1.00 88.81 94 ASP A O 1
ATOM 772 N N . ILE A 1 95 ? -22.013 -2.108 24.368 1.00 89.50 95 ILE A N 1
ATOM 773 C CA . ILE A 1 95 ? -21.204 -3.209 24.914 1.00 89.50 95 ILE A CA 1
ATOM 774 C C . ILE A 1 95 ? -21.410 -3.451 26.414 1.00 89.50 95 ILE A C 1
ATOM 776 O O . ILE A 1 95 ? -20.896 -4.440 26.939 1.00 89.50 95 ILE A O 1
ATOM 780 N N . THR A 1 96 ? -22.140 -2.579 27.119 1.00 84.94 96 THR A N 1
ATOM 781 C CA . THR A 1 96 ? -22.328 -2.701 28.577 1.00 84.94 96 THR A CA 1
ATOM 782 C C . THR A 1 96 ? -23.091 -3.977 28.947 1.00 84.94 96 THR A C 1
ATOM 784 O O . THR A 1 96 ? -22.808 -4.586 29.980 1.00 84.94 96 THR A O 1
ATOM 787 N N . ASP A 1 97 ? -23.994 -4.420 28.070 1.00 83.25 97 ASP A N 1
ATOM 788 C CA . ASP A 1 97 ? -24.817 -5.618 28.259 1.00 83.25 97 ASP A CA 1
ATOM 789 C C . ASP A 1 97 ? -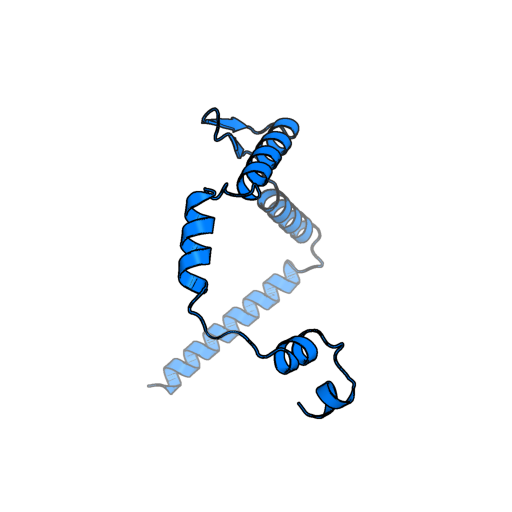24.135 -6.916 27.784 1.00 83.25 97 ASP A C 1
ATOM 791 O O . ASP A 1 97 ? -24.722 -8.001 27.861 1.00 83.25 97 ASP A O 1
ATOM 795 N N . LEU A 1 98 ? -22.892 -6.844 27.289 1.00 86.88 98 LEU A N 1
ATOM 796 C CA . LEU A 1 98 ? -22.157 -8.034 26.871 1.00 86.88 98 LEU A CA 1
ATOM 797 C C . LEU A 1 98 ? -21.695 -8.864 28.082 1.00 86.88 98 LEU A C 1
ATOM 799 O O . LEU A 1 98 ? -21.367 -8.311 29.137 1.00 86.88 98 LEU A O 1
ATOM 803 N N . PRO A 1 99 ? -21.607 -10.201 27.939 1.00 87.25 99 PRO A N 1
ATOM 804 C CA . PRO A 1 99 ? -21.040 -11.058 28.970 1.00 87.25 99 PRO A CA 1
ATOM 805 C C . PRO A 1 99 ? -19.628 -10.594 29.339 1.00 87.25 99 PRO A C 1
ATOM 807 O O . PRO A 1 99 ? -18.732 -10.565 28.494 1.00 87.25 99 PRO A O 1
ATOM 810 N N . GLN A 1 100 ? -19.426 -10.241 30.606 1.00 85.62 100 GLN A N 1
ATOM 811 C CA . GLN A 1 100 ? -18.110 -9.872 31.113 1.00 85.62 100 GLN A CA 1
ATOM 812 C C . GLN A 1 100 ? -17.369 -11.112 31.610 1.00 85.62 100 GLN A C 1
ATOM 814 O O . GLN A 1 100 ? -17.963 -12.013 32.203 1.00 85.62 100 GLN A O 1
ATOM 819 N N . LEU A 1 101 ? -16.057 -11.143 31.375 1.00 88.69 101 LEU A N 1
ATOM 820 C CA . LEU A 1 101 ? -15.179 -12.173 31.923 1.00 88.69 101 LEU A CA 1
ATOM 821 C C . LEU A 1 101 ? -15.232 -12.152 33.451 1.00 88.69 101 LEU A C 1
ATOM 823 O O . LEU A 1 101 ? -15.257 -11.079 34.066 1.00 88.69 101 LEU A O 1
ATOM 827 N N . THR A 1 102 ? -15.194 -13.336 34.059 1.00 92.00 102 THR A N 1
ATOM 828 C CA . THR A 1 102 ? -15.041 -13.433 35.509 1.00 92.00 102 THR A CA 1
ATOM 829 C C . THR A 1 102 ? -13.676 -12.889 35.930 1.00 92.00 102 THR A C 1
ATOM 831 O O . THR A 1 102 ? -12.735 -12.821 35.138 1.00 92.00 102 THR A O 1
ATOM 834 N N . GLU A 1 103 ? -13.553 -12.477 37.190 1.00 90.25 103 GLU A N 1
ATOM 835 C CA . GLU A 1 103 ? -12.280 -11.983 37.726 1.00 90.25 103 GLU A CA 1
ATOM 836 C C . GLU A 1 103 ? -11.163 -13.037 37.612 1.00 90.25 103 GLU A C 1
ATOM 838 O O . GLU A 1 103 ? -10.0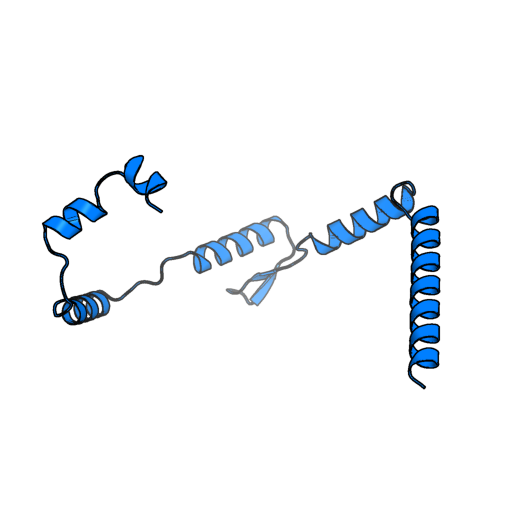10 -12.692 37.353 1.00 90.25 103 GLU A O 1
ATOM 843 N N . ASP A 1 104 ? -11.513 -14.319 37.736 1.00 91.25 104 ASP A N 1
ATOM 844 C CA . ASP A 1 104 ? -10.580 -15.434 37.582 1.00 91.25 104 ASP A CA 1
ATOM 845 C C . ASP A 1 104 ? -10.121 -15.587 36.124 1.00 91.25 104 ASP A C 1
ATOM 847 O O . ASP A 1 104 ? -8.916 -15.646 35.869 1.00 91.25 104 ASP A O 1
ATOM 851 N N . ASP A 1 105 ? -11.045 -15.535 35.157 1.00 91.38 105 ASP A N 1
ATOM 852 C CA . ASP A 1 105 ? -10.700 -15.592 33.728 1.00 91.38 105 ASP A CA 1
ATOM 853 C C . ASP A 1 105 ? -9.846 -14.390 33.309 1.00 91.38 105 ASP A C 1
ATOM 855 O O . ASP A 1 105 ? -8.881 -14.526 32.556 1.00 91.38 105 ASP A O 1
ATOM 859 N N . ARG A 1 106 ? -10.157 -13.195 33.833 1.00 91.19 106 ARG A N 1
ATOM 860 C CA . ARG A 1 106 ? -9.357 -11.986 33.586 1.00 91.19 106 ARG A CA 1
ATOM 861 C C . ARG A 1 106 ? -7.933 -12.157 34.087 1.00 91.19 106 ARG A C 1
ATOM 863 O O . ARG A 1 106 ? -7.003 -11.805 33.367 1.00 91.19 106 ARG A O 1
ATOM 870 N N . ARG A 1 107 ? -7.756 -12.688 35.302 1.00 92.38 107 ARG A N 1
ATOM 871 C CA . ARG A 1 107 ? -6.431 -12.938 35.890 1.00 92.38 107 ARG A CA 1
ATOM 872 C C . ARG A 1 107 ? -5.651 -13.990 35.123 1.00 92.38 107 ARG A C 1
ATOM 874 O O . ARG A 1 107 ? -4.449 -13.819 34.950 1.00 92.38 107 ARG A O 1
ATOM 881 N N . TYR A 1 108 ? -6.324 -15.032 34.650 1.00 89.81 108 TYR A N 1
ATOM 882 C CA . TYR A 1 108 ? -5.707 -16.057 33.822 1.00 89.81 108 TYR A CA 1
ATOM 883 C C . TYR A 1 108 ? -5.211 -15.475 32.489 1.00 89.81 108 TYR A C 1
ATOM 885 O O . TYR A 1 108 ? -4.041 -15.630 32.149 1.00 89.81 108 TYR A O 1
ATOM 893 N N . LEU A 1 109 ? -6.043 -14.700 31.784 1.00 89.94 109 LEU A N 1
ATOM 894 C CA . LEU A 1 109 ? -5.702 -14.131 30.471 1.00 89.94 109 LEU A CA 1
ATOM 895 C C . LEU A 1 109 ? -4.565 -13.097 30.502 1.00 89.94 109 LEU A C 1
ATOM 897 O O . LEU A 1 109 ? -3.866 -12.937 29.504 1.00 89.94 109 LEU A O 1
ATOM 901 N N . ILE A 1 110 ? -4.381 -12.384 31.617 1.00 93.00 110 ILE A N 1
ATOM 902 C CA . ILE A 1 110 ? -3.268 -11.430 31.789 1.00 93.00 110 ILE A CA 1
ATOM 903 C C . ILE A 1 110 ? -2.031 -12.061 32.437 1.00 93.00 110 ILE A C 1
ATOM 905 O O . ILE A 1 110 ? -1.023 -11.373 32.623 1.00 93.00 110 ILE A O 1
ATOM 909 N N . SER A 1 111 ? -2.106 -13.332 32.838 1.00 91.19 111 SER A N 1
ATOM 910 C CA . SER A 1 111 ? -0.970 -14.014 33.444 1.00 91.19 111 SER A CA 1
ATOM 911 C C . SER A 1 111 ? 0.103 -14.317 32.388 1.00 91.19 111 SER A C 1
ATOM 913 O O . SER A 1 111 ? -0.219 -14.551 31.221 1.00 91.19 111 SER A O 1
ATOM 915 N N . PRO A 1 112 ? 1.397 -14.267 32.750 1.00 92.81 112 PRO A N 1
ATOM 916 C CA . PRO A 1 112 ? 2.463 -14.672 31.843 1.00 92.81 112 PRO A CA 1
ATOM 917 C C . PRO A 1 112 ? 2.277 -16.124 31.396 1.00 92.81 112 PRO A C 1
ATOM 919 O O . PRO A 1 112 ? 2.033 -16.989 32.234 1.00 92.81 112 PRO A O 1
ATOM 922 N N . ILE A 1 113 ? 2.463 -16.387 30.102 1.00 88.94 113 ILE A N 1
ATOM 923 C CA . ILE A 1 113 ? 2.422 -17.749 29.558 1.00 88.94 113 ILE A CA 1
ATOM 924 C C . ILE A 1 113 ? 3.477 -18.632 30.238 1.00 88.94 113 ILE A C 1
ATOM 926 O O . ILE A 1 113 ? 4.640 -18.233 30.378 1.00 88.94 113 ILE A O 1
ATOM 930 N N . THR A 1 114 ? 3.076 -19.823 30.675 1.00 88.81 114 THR A N 1
ATOM 931 C CA . THR A 1 114 ? 3.969 -20.793 31.318 1.00 88.81 114 THR A CA 1
ATOM 932 C C . THR A 1 114 ? 4.527 -21.793 30.306 1.00 88.81 114 THR A C 1
ATOM 934 O O . THR A 1 114 ? 4.079 -21.872 29.163 1.00 88.81 114 THR A O 1
ATOM 937 N N . ILE A 1 115 ? 5.556 -22.549 30.702 1.00 86.25 115 ILE A N 1
ATOM 938 C CA . ILE A 1 115 ? 6.106 -23.606 29.842 1.00 86.25 115 ILE A CA 1
ATOM 939 C C . ILE A 1 115 ? 5.109 -24.762 29.718 1.00 86.25 115 ILE A C 1
ATOM 941 O O . ILE A 1 115 ? 4.984 -25.332 28.638 1.00 86.25 115 ILE A O 1
ATOM 945 N N . GLU A 1 116 ? 4.368 -25.068 30.780 1.00 84.50 116 GLU A N 1
ATOM 946 C CA . GLU A 1 116 ? 3.277 -26.040 30.756 1.00 84.50 116 GLU A CA 1
ATOM 947 C C . GLU A 1 116 ? 2.205 -25.676 29.711 1.00 84.50 116 GLU A C 1
ATOM 949 O O . GLU A 1 116 ? 1.858 -26.536 28.905 1.00 84.50 116 GLU A O 1
ATOM 954 N N . ASP A 1 117 ? 1.789 -24.404 29.611 1.00 84.12 117 ASP A N 1
ATOM 955 C CA . ASP A 1 117 ? 0.821 -23.942 28.592 1.00 84.12 117 ASP A CA 1
ATOM 956 C C . ASP A 1 117 ? 1.310 -24.155 27.145 1.00 84.12 117 ASP A C 1
ATOM 958 O O . ASP A 1 117 ? 0.514 -24.290 26.218 1.00 84.12 117 ASP A O 1
ATOM 962 N N . ILE A 1 118 ? 2.631 -24.160 26.928 1.00 84.38 118 ILE A N 1
ATOM 963 C CA . ILE A 1 118 ? 3.250 -24.384 25.611 1.00 84.38 118 ILE A CA 1
ATOM 964 C C . ILE A 1 118 ? 3.330 -25.882 25.291 1.00 84.38 118 ILE A C 1
ATOM 966 O O . ILE A 1 118 ? 3.281 -26.270 24.125 1.00 84.38 118 ILE A O 1
ATOM 970 N N . ILE A 1 119 ? 3.487 -26.722 26.315 1.00 86.00 119 ILE A N 1
ATOM 971 C CA . ILE A 1 119 ? 3.628 -28.176 26.174 1.00 86.00 119 ILE A CA 1
ATOM 972 C C . ILE A 1 119 ? 2.256 -28.864 26.054 1.00 86.00 119 ILE A C 1
ATOM 974 O O . ILE A 1 119 ? 2.175 -29.914 25.420 1.00 86.00 119 ILE A O 1
ATOM 978 N N . GLU A 1 120 ? 1.194 -28.287 26.625 1.00 71.81 120 GLU A N 1
ATOM 979 C CA . GLU A 1 120 ? -0.185 -28.807 26.568 1.00 71.81 120 GLU A CA 1
ATOM 980 C C . GLU A 1 120 ? -0.984 -28.402 25.304 1.00 71.81 120 GLU A C 1
ATOM 982 O O . GLU A 1 120 ? -2.175 -28.712 25.222 1.00 71.81 120 GLU A O 1
ATOM 987 N N . GLN A 1 121 ? -0.356 -27.754 24.308 1.00 52.97 121 GLN A N 1
ATOM 988 C CA . GLN A 1 121 ? -0.973 -27.463 22.995 1.00 52.97 121 GLN A CA 1
ATOM 989 C C . GLN A 1 121 ? -1.088 -28.678 22.065 1.00 52.97 121 GLN A C 1
ATOM 991 O O . GLN A 1 121 ? -0.128 -29.477 21.973 1.00 52.97 121 GLN A O 1
#

Mean predicted aligned error: 15.02 Å

pLDDT: mean 87.12, std 7.93, range [52.97, 95.44]

Sequence (121 aa):
MDQQIESLQQELVDIASLKVGIRWREHGEKSAGYLKRIHRVRTIKQTINCLQNPTFELTVSSRTLLIEVSQAFYQELYSEDPVAEHDIDCYLQDITDLPQLTEDDRRYLISPITIEDIIEQ

Nearest PDB structures (foldseek):
  2mdg-assembly1_A  TM=4.080E-01  e=2.192E+00  Homo sapiens